Protein AF-A0A2K1KAJ2-F1 (afdb_monomer)

Solvent-accessible surface area (backbone atoms only — not comparable to full-atom values): 7501 Å² total; per-residue (Å²): 140,84,84,86,89,84,85,79,57,72,65,63,64,56,55,58,63,75,77,61,75,96,68,81,70,79,75,73,79,75,77,66,87,78,64,82,51,73,66,58,53,50,51,52,50,50,52,52,53,49,43,50,51,29,47,49,43,42,74,78,46,79,63,45,69,68,34,64,73,41,72,43,38,32,50,54,45,22,43,36,64,68,36,51,68,41,31,46,74,69,30,59,90,59,64,80,52,88,89,65,82,62,68,64,58,53,50,51,36,55,50,42,52,62,50,51,60,63,73,80,105

Foldseek 3Di:
DDDDDDPPDPVVVVVVVVPPDPPPDPPPPPPPPDDDDPVVVVLVVVLVVLLVVLLVCVVVQVQHCQCVPDPQSVVLSSLCSLPVVLSCVLPVVPGDDDPDDPPPSVVSSSVVSVVVVVVVD

InterPro domains:
  IPR031985 Protein of unknown function DUF4787 [PF16029] (45-112)
  IPR031985 Protein of unknown function DUF4787 [PTHR35455] (13-118)

Organism: Physcomitrium patens (NCBI:txid3218)

Radius of gyration: 27.34 Å; Cα contacts (8 Å, |Δi|>4): 59; chains: 1; bounding box: 70×62×56 Å

Secondary structure (DSSP, 8-state):
---------HHHHHHHHHHS------------S-PPPHHHHHHHHHHHHHHHHHHHHHHTTTT-GGGGSSHHHHHHHHHHHH-HHHHHHHHSSSPPPTT---HHHHHHHHHHHHHHHHH--

Sequence (121 aa):
MVTTMFRFPLLLVLLCFFVFGAGASPVQAISSHYGPSPLAKWQEKVYRQRMAACFQDIDIGLWGEACKASAIDKENCAMKCLSPDCYQSVYGNDPLEEGELDLKRGREFRFCVRKSEKAEN

Structure (mmCIF, N/CA/C/O backbone):
data_AF-A0A2K1KAJ2-F1
#
_entry.id   AF-A0A2K1KAJ2-F1
#
loop_
_atom_site.group_PDB
_atom_site.id
_atom_site.type_symbol
_atom_site.label_atom_id
_atom_site.label_alt_id
_atom_site.label_comp_id
_atom_site.label_asym_id
_atom_site.label_entity_id
_atom_site.label_seq_id
_atom_site.pdbx_PDB_ins_code
_atom_site.Cartn_x
_atom_site.Cartn_y
_atom_site.Cartn_z
_atom_site.occupancy
_atom_site.B_iso_or_equiv
_atom_site.auth_seq_id
_atom_site.auth_comp_id
_atom_site.auth_asym_id
_atom_site.auth_atom_id
_atom_site.pdbx_PDB_model_num
ATOM 1 N N . MET A 1 1 ? -54.295 47.233 28.589 1.00 46.38 1 MET A N 1
ATOM 2 C CA . MET A 1 1 ? -53.831 46.370 29.699 1.00 46.38 1 MET A CA 1
ATOM 3 C C . MET A 1 1 ? -53.639 44.997 29.072 1.00 46.38 1 MET A C 1
ATOM 5 O O . MET A 1 1 ? -54.621 44.450 28.612 1.00 46.38 1 MET A O 1
ATOM 9 N N . VAL A 1 2 ? -52.440 44.519 28.753 1.00 43.91 2 VAL A N 1
ATOM 10 C CA . VAL A 1 2 ? -51.364 44.126 29.668 1.00 43.91 2 VAL A CA 1
ATOM 11 C C . VAL A 1 2 ? -50.026 44.325 28.948 1.00 43.91 2 VAL A C 1
ATOM 13 O O . VAL A 1 2 ? -49.743 43.679 27.946 1.00 43.91 2 VAL A O 1
ATOM 16 N N . THR A 1 3 ? -49.216 45.251 29.446 1.00 48.12 3 THR A N 1
ATOM 17 C CA . THR A 1 3 ? -47.763 45.229 29.275 1.00 48.12 3 THR A CA 1
ATOM 18 C C . THR A 1 3 ? -47.171 44.498 30.482 1.00 48.12 3 THR A C 1
ATOM 20 O O . THR A 1 3 ? -47.801 44.457 31.538 1.00 48.12 3 THR A O 1
ATOM 23 N N . THR A 1 4 ? -45.940 44.000 30.337 1.00 54.28 4 THR A N 1
ATOM 24 C CA . THR A 1 4 ? -45.056 43.387 31.357 1.00 54.28 4 THR A CA 1
ATOM 25 C C . THR A 1 4 ? -45.060 41.857 31.423 1.00 54.28 4 THR A C 1
ATOM 27 O O . THR A 1 4 ? -46.064 41.222 31.138 1.00 54.28 4 THR A O 1
ATOM 30 N N . MET A 1 5 ? -43.904 41.301 31.820 1.00 54.38 5 MET A N 1
ATOM 31 C CA . MET A 1 5 ? -43.476 39.889 31.756 1.00 54.38 5 MET A CA 1
ATOM 32 C C . MET A 1 5 ? -42.946 39.564 30.346 1.00 54.38 5 MET A C 1
ATOM 34 O O . MET A 1 5 ? -43.701 39.242 29.450 1.00 54.38 5 MET A O 1
ATOM 38 N N . PHE A 1 6 ? -41.687 39.813 29.990 1.00 49.81 6 PHE A N 1
ATOM 39 C CA . PHE A 1 6 ? -40.520 39.046 30.417 1.00 49.81 6 PHE A CA 1
ATOM 40 C C . PHE A 1 6 ? -39.263 39.905 30.217 1.00 49.81 6 PHE A C 1
ATOM 42 O O . PHE A 1 6 ? -38.724 40.023 29.120 1.00 49.81 6 PHE A O 1
ATOM 49 N N . ARG A 1 7 ? -38.780 40.518 31.295 1.00 58.69 7 ARG A N 1
ATOM 50 C CA . ARG A 1 7 ? -37.444 41.125 31.364 1.00 58.69 7 ARG A CA 1
ATOM 51 C C . ARG A 1 7 ? -36.665 40.390 32.453 1.00 58.69 7 ARG A C 1
ATOM 53 O O . ARG A 1 7 ? -36.229 40.991 33.425 1.00 58.69 7 ARG A O 1
ATOM 60 N N . PHE A 1 8 ? -36.582 39.064 32.326 1.00 54.59 8 PHE A N 1
ATOM 61 C CA . PHE A 1 8 ? -35.699 38.257 33.165 1.00 54.59 8 PHE A CA 1
ATOM 62 C C . PHE A 1 8 ? -34.274 38.364 32.606 1.00 54.59 8 PHE A C 1
ATOM 64 O O . PHE A 1 8 ? -34.086 38.307 31.389 1.00 54.59 8 PHE A O 1
ATOM 71 N N . PRO A 1 9 ? -33.282 38.660 33.455 1.00 53.88 9 PRO A N 1
ATOM 72 C CA . PRO A 1 9 ? -32.120 39.421 33.047 1.00 53.88 9 PRO A CA 1
ATOM 73 C C . PRO A 1 9 ? -31.062 38.502 32.440 1.00 53.88 9 PRO A C 1
ATOM 75 O O . PRO A 1 9 ? -30.652 37.517 33.049 1.00 53.88 9 PRO A O 1
ATOM 78 N N . LEU A 1 10 ? -30.548 38.891 31.272 1.00 56.75 10 LEU A N 1
ATOM 79 C CA . LEU A 1 10 ? -29.365 38.310 30.621 1.00 56.75 10 LEU A CA 1
ATOM 80 C C . LEU A 1 10 ? -28.171 38.130 31.595 1.00 56.75 10 LEU A C 1
ATOM 82 O O . LEU A 1 10 ? -27.326 37.259 31.407 1.00 56.75 10 LEU A O 1
ATOM 86 N N . LEU A 1 11 ? -28.133 38.938 32.662 1.00 56.69 11 LEU A N 1
ATOM 87 C CA . LEU A 1 11 ? -27.153 38.900 33.750 1.00 56.69 11 LEU A CA 1
ATOM 88 C C . LEU A 1 11 ? -27.149 37.592 34.560 1.00 56.69 11 LEU A C 1
ATOM 90 O O . LEU A 1 11 ? -26.079 37.174 34.991 1.00 56.69 11 LEU A O 1
ATOM 94 N N . LEU A 1 12 ? -28.294 36.922 34.750 1.00 56.50 12 LEU A N 1
ATOM 95 C CA . LEU A 1 12 ? -28.346 35.655 35.501 1.00 56.50 12 LEU A CA 1
ATOM 96 C C . LEU A 1 12 ? -27.766 34.482 34.696 1.00 56.50 12 LEU A C 1
ATOM 98 O O . LEU A 1 12 ? -27.118 33.612 35.266 1.00 56.50 12 LEU A O 1
ATOM 102 N N . VAL A 1 13 ? -27.930 34.494 33.369 1.00 58.31 13 VAL A N 1
ATOM 103 C CA . VAL A 1 13 ? -27.376 33.467 32.469 1.00 58.31 13 VAL A CA 1
ATOM 104 C C . VAL A 1 13 ? -25.855 33.606 32.342 1.00 58.31 13 VAL A C 1
ATOM 106 O O . VAL A 1 13 ? -25.144 32.605 32.337 1.00 58.31 13 VAL A O 1
ATOM 109 N N . LEU A 1 14 ? -25.338 34.840 32.310 1.00 56.56 14 LEU A N 1
ATOM 110 C CA . LEU A 1 14 ? -23.896 35.106 32.252 1.00 56.56 14 LEU A CA 1
ATOM 111 C C . LEU A 1 14 ? -23.161 34.676 33.532 1.00 56.56 14 LEU A C 1
ATOM 113 O O . LEU A 1 14 ? -22.055 34.153 33.441 1.00 56.56 14 LEU A O 1
ATOM 117 N N . LEU A 1 15 ? -23.775 34.820 34.711 1.00 55.72 15 LEU A N 1
ATOM 118 C CA . LEU A 1 15 ? -23.169 34.402 35.984 1.00 55.72 15 LEU A CA 1
ATOM 119 C C . LEU A 1 15 ? -23.027 32.876 36.125 1.00 55.72 15 LEU A C 1
ATOM 121 O O . LEU A 1 15 ? -22.096 32.416 36.784 1.00 55.72 15 LEU A O 1
ATOM 125 N N . CYS A 1 16 ? -23.871 32.079 35.462 1.00 53.66 16 CYS A N 1
ATOM 126 C CA . CYS A 1 16 ? -23.744 30.617 35.463 1.00 53.66 16 CYS A CA 1
ATOM 127 C C . CYS A 1 16 ? -22.538 30.109 34.653 1.00 53.66 16 CYS A C 1
ATOM 129 O O . CYS A 1 16 ? -21.984 29.066 34.996 1.00 53.66 16 CYS A O 1
ATOM 131 N N . PHE A 1 17 ? -22.085 30.848 33.634 1.00 53.97 17 PHE A N 1
ATOM 132 C CA . PHE A 1 17 ? -20.885 30.487 32.866 1.00 53.97 17 PHE A CA 1
ATOM 133 C C . PHE A 1 17 ? -19.579 30.709 33.643 1.00 53.97 17 PHE A C 1
ATOM 135 O O . PHE A 1 17 ? -18.587 30.046 33.360 1.00 53.97 17 PHE A O 1
ATOM 142 N N . PHE A 1 18 ? -19.562 31.607 34.634 1.00 52.97 18 PHE A N 1
ATOM 143 C CA . PHE A 1 18 ? -18.339 31.941 35.376 1.00 52.97 18 PHE A CA 1
ATOM 144 C C . PHE A 1 18 ? -18.037 31.014 36.563 1.00 52.97 18 PHE A C 1
ATOM 146 O O . PHE A 1 18 ? -16.902 30.998 37.032 1.00 52.97 18 PHE A O 1
ATOM 153 N N . VAL A 1 19 ? -19.011 30.233 37.049 1.00 57.97 19 VAL A N 1
ATOM 154 C CA . VAL A 1 19 ? -18.840 29.394 38.258 1.00 57.97 19 VAL A CA 1
ATOM 155 C C . VAL A 1 19 ? -18.520 27.926 37.937 1.00 57.97 19 VAL A C 1
ATOM 157 O O . VAL A 1 19 ? -17.960 27.224 38.774 1.00 57.97 19 VAL A O 1
ATOM 160 N N . PHE A 1 20 ? -18.778 27.454 36.715 1.00 55.84 20 PHE A N 1
ATOM 161 C CA . PHE A 1 20 ? -18.479 26.080 36.305 1.00 55.84 20 PHE A CA 1
ATOM 162 C C . PHE A 1 20 ? -17.585 26.066 35.067 1.00 55.84 20 PHE A C 1
ATOM 164 O O . PHE A 1 20 ? -18.061 26.261 33.955 1.00 55.84 20 PHE A O 1
ATOM 171 N N . GLY A 1 21 ? -16.292 25.787 35.248 1.00 54.00 21 GLY A N 1
ATOM 172 C CA . GLY A 1 21 ? -15.454 25.373 34.121 1.00 54.00 21 GLY A CA 1
ATO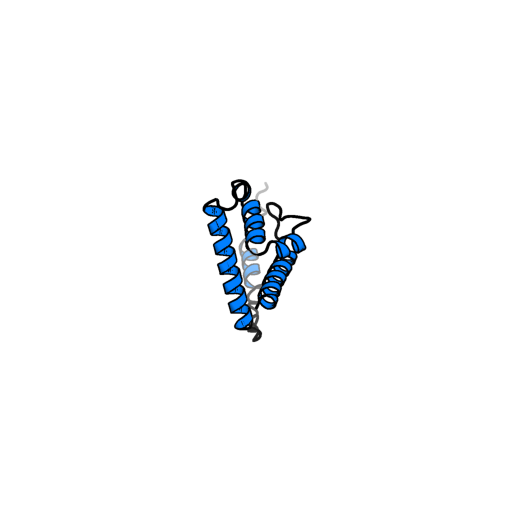M 173 C C . GLY A 1 21 ? -13.970 25.707 34.188 1.00 54.00 21 GLY A C 1
ATOM 174 O O . GLY A 1 21 ? -13.251 25.334 33.269 1.00 54.00 21 GLY A O 1
ATOM 175 N N . ALA A 1 22 ? -13.462 26.338 35.250 1.00 55.78 22 ALA A N 1
ATOM 176 C CA . ALA A 1 22 ? -12.019 26.381 35.517 1.00 55.78 22 ALA A CA 1
ATOM 177 C C . ALA A 1 22 ? -11.543 25.030 36.092 1.00 55.78 22 ALA A C 1
ATOM 179 O O . ALA A 1 22 ? -11.056 24.936 37.212 1.00 55.78 22 ALA A O 1
ATOM 180 N N . GLY A 1 23 ? -11.754 23.962 35.328 1.00 56.62 23 GLY A N 1
ATOM 181 C CA . GLY A 1 23 ? -11.298 22.610 35.619 1.00 56.62 23 GLY A CA 1
ATOM 182 C C . GLY A 1 23 ? -10.385 22.124 34.505 1.00 56.62 23 GLY A C 1
ATOM 183 O O . GLY A 1 23 ? -10.640 21.083 33.911 1.00 56.62 23 GLY A O 1
ATOM 184 N N . ALA A 1 24 ? -9.346 22.894 34.176 1.00 58.16 24 ALA A N 1
ATOM 185 C CA . ALA A 1 24 ? -8.241 22.378 33.382 1.00 58.16 24 ALA A CA 1
ATOM 186 C C . ALA A 1 24 ? -7.473 21.380 34.259 1.00 58.16 24 ALA A C 1
ATOM 188 O O . ALA A 1 24 ? -6.491 21.730 34.910 1.00 58.16 24 ALA A O 1
ATOM 189 N N . SER A 1 25 ? -7.953 20.136 34.326 1.00 59.75 25 SER A N 1
ATOM 190 C CA . SER A 1 25 ? -7.121 19.030 34.784 1.00 59.75 25 SER A CA 1
ATOM 191 C C . SER A 1 25 ? -5.885 19.000 33.888 1.00 59.75 25 SER A C 1
ATOM 193 O O . SER A 1 25 ? -6.038 18.867 32.669 1.00 59.75 25 SER A O 1
ATOM 195 N N . PRO A 1 26 ? -4.662 19.096 34.436 1.00 59.09 26 PRO A N 1
ATOM 196 C CA . PRO A 1 26 ? -3.492 18.717 33.679 1.00 59.09 26 PRO A CA 1
ATOM 197 C C . PRO A 1 26 ? -3.599 17.204 33.511 1.00 59.09 26 PRO A C 1
ATOM 199 O O . PRO A 1 26 ? -3.218 16.440 34.396 1.00 59.09 26 PRO A O 1
ATOM 202 N N . VAL A 1 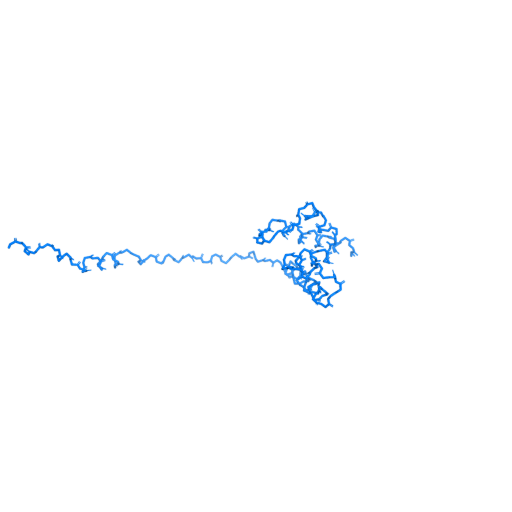27 ? -4.177 16.752 32.396 1.00 65.06 27 VAL A N 1
ATOM 203 C CA . VAL A 1 27 ? -3.930 15.394 31.922 1.00 65.06 27 VAL A CA 1
ATOM 204 C C . VAL A 1 27 ? -2.430 15.363 31.690 1.00 65.06 27 VAL A C 1
ATOM 206 O O . VAL A 1 27 ? -1.929 15.908 30.708 1.00 65.06 27 VAL A O 1
ATOM 209 N N . GLN A 1 28 ? -1.701 14.830 32.669 1.00 59.69 28 GLN A N 1
ATOM 210 C CA . GLN A 1 28 ? -0.290 14.544 32.5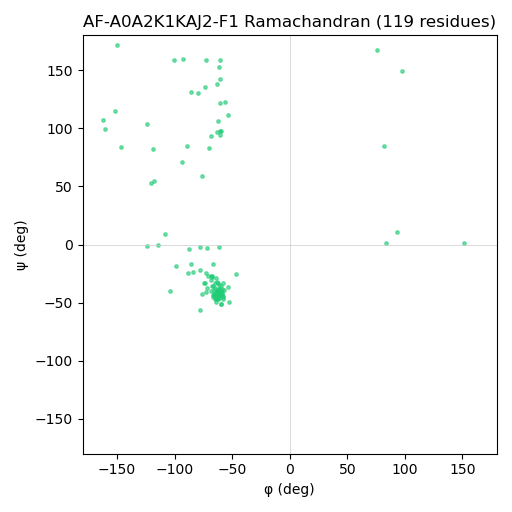30 1.00 59.69 28 GLN A CA 1
ATOM 211 C C . GLN A 1 28 ? -0.182 13.686 31.276 1.00 59.69 28 GLN A C 1
ATOM 213 O O . GLN A 1 28 ? -0.692 12.566 31.235 1.00 59.69 28 GLN A O 1
ATOM 218 N N . ALA A 1 29 ? 0.414 14.248 30.228 1.00 59.84 29 ALA A N 1
ATOM 219 C CA . ALA A 1 29 ? 0.834 13.482 29.078 1.00 59.84 29 ALA A CA 1
ATOM 220 C C . ALA A 1 29 ? 1.853 12.474 29.610 1.00 59.84 29 ALA A C 1
ATOM 222 O O . ALA A 1 29 ? 3.023 12.799 29.814 1.00 59.84 29 ALA A O 1
ATOM 223 N N . ILE A 1 30 ? 1.385 11.268 29.929 1.00 62.16 30 ILE A N 1
ATOM 224 C CA . ILE A 1 30 ? 2.250 10.137 30.218 1.00 62.16 30 ILE A CA 1
ATOM 225 C C . ILE A 1 30 ? 2.984 9.897 28.904 1.00 62.16 30 ILE A C 1
ATOM 227 O O . ILE A 1 30 ? 2.439 9.310 27.970 1.00 62.16 30 ILE A O 1
ATOM 231 N N . SER A 1 31 ? 4.196 10.443 28.799 1.00 55.69 31 SER A N 1
ATOM 232 C CA . SER A 1 31 ? 5.122 10.111 27.729 1.00 55.69 31 SER A CA 1
ATOM 233 C C . SER A 1 31 ? 5.374 8.616 27.849 1.00 55.69 31 SER A C 1
ATOM 235 O O . SER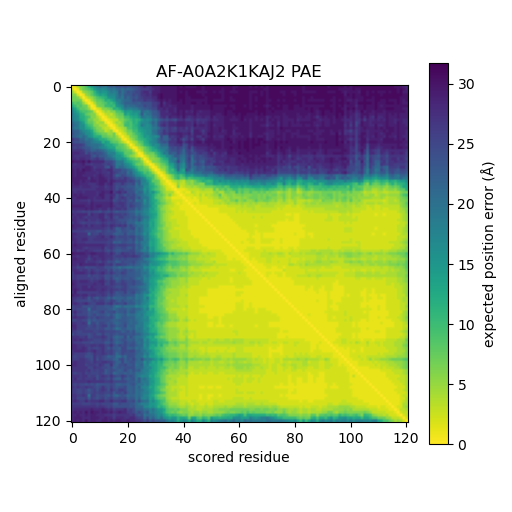 A 1 31 ? 6.109 8.157 28.725 1.00 55.69 31 SER A O 1
ATOM 237 N N . SER A 1 32 ? 4.662 7.832 27.043 1.00 57.62 32 SER A N 1
ATOM 238 C CA . SER A 1 32 ? 4.898 6.402 26.956 1.00 57.62 32 SER A CA 1
ATOM 239 C C . SER A 1 32 ? 6.321 6.228 26.440 1.00 57.62 32 SER A C 1
ATOM 241 O O . SER A 1 32 ? 6.597 6.450 25.263 1.00 57.62 32 SER A O 1
ATOM 243 N N . HIS A 1 33 ? 7.237 5.831 27.323 1.00 64.25 33 HIS A N 1
ATOM 244 C CA . HIS A 1 33 ? 8.617 5.488 26.972 1.00 64.25 33 HIS A CA 1
ATOM 245 C C . HIS A 1 33 ? 8.713 4.295 25.996 1.00 64.25 33 HIS A C 1
ATOM 247 O O . HIS A 1 33 ? 9.805 3.948 25.552 1.00 64.25 33 HIS A O 1
ATOM 253 N N . TYR A 1 34 ? 7.588 3.690 25.607 1.00 67.19 34 TYR A N 1
ATOM 254 C CA . TYR A 1 34 ? 7.502 2.655 24.583 1.00 67.19 34 TYR A CA 1
ATOM 255 C C . TYR A 1 34 ? 7.187 3.269 23.212 1.00 67.19 34 TYR A C 1
ATOM 257 O O . TYR A 1 34 ? 6.087 3.129 22.677 1.00 67.19 34 TYR A O 1
ATOM 265 N N . GLY A 1 35 ? 8.165 3.968 22.635 1.00 68.19 35 GLY A N 1
ATOM 266 C CA . GLY A 1 35 ? 8.144 4.311 21.210 1.00 68.19 35 GLY A CA 1
ATOM 267 C C . GLY A 1 35 ? 8.434 3.083 20.326 1.00 68.19 35 GLY A C 1
ATOM 268 O O . GLY A 1 35 ? 9.032 2.113 20.798 1.00 68.19 35 GLY A O 1
ATOM 269 N N . PRO A 1 36 ? 8.041 3.091 19.037 1.00 78.00 36 PRO A N 1
ATOM 270 C CA . PRO A 1 36 ? 8.375 2.008 18.113 1.00 78.00 36 PRO A CA 1
ATOM 271 C C . PRO A 1 36 ? 9.894 1.861 17.971 1.00 78.00 36 PRO A C 1
ATOM 273 O O . PRO A 1 36 ? 10.626 2.853 17.929 1.00 78.00 36 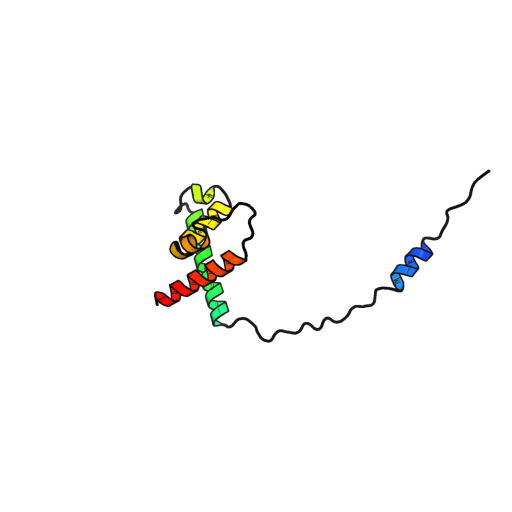PRO A O 1
ATOM 276 N N . SER A 1 37 ? 10.374 0.618 17.869 1.00 83.25 37 SER A N 1
ATOM 277 C CA . SER A 1 37 ? 11.807 0.353 17.718 1.00 83.25 37 SER A CA 1
ATOM 278 C C . SER A 1 37 ? 12.363 0.985 16.430 1.00 83.25 37 SER A C 1
ATOM 280 O O . SER A 1 37 ? 11.633 1.115 15.439 1.00 83.25 37 SER A O 1
ATOM 282 N N . PRO A 1 38 ? 13.662 1.340 16.381 1.00 84.06 38 PRO A N 1
ATOM 283 C CA . PRO A 1 38 ? 14.283 1.865 15.165 1.00 84.06 38 PRO A CA 1
ATOM 284 C C . PRO A 1 38 ? 14.088 0.953 13.948 1.00 84.06 38 PRO A C 1
ATOM 286 O O . PRO A 1 38 ? 13.841 1.441 12.849 1.00 84.06 38 PRO A O 1
ATOM 289 N N . LEU A 1 39 ? 14.124 -0.369 14.154 1.00 82.44 39 LEU A N 1
ATOM 290 C CA . LEU A 1 39 ? 13.863 -1.354 13.105 1.00 82.44 39 LEU A CA 1
ATOM 291 C C . LEU A 1 39 ? 12.423 -1.267 12.585 1.00 82.44 39 LEU A C 1
ATOM 293 O O . LEU A 1 39 ? 12.220 -1.223 11.375 1.00 82.44 39 LEU A O 1
ATOM 297 N N . ALA A 1 40 ? 11.433 -1.191 13.480 1.00 84.44 40 ALA A N 1
ATOM 298 C CA . ALA A 1 40 ? 10.032 -1.047 13.087 1.00 84.44 40 ALA A CA 1
ATOM 299 C C . ALA A 1 40 ? 9.800 0.255 12.303 1.00 84.44 40 ALA A C 1
ATOM 301 O O . ALA A 1 40 ? 9.080 0.265 11.307 1.00 84.44 40 ALA A O 1
ATOM 302 N N . LYS A 1 41 ? 10.472 1.343 12.702 1.00 87.44 41 LYS A N 1
ATOM 303 C CA . LYS A 1 41 ? 10.422 2.626 11.991 1.00 87.44 41 LYS A CA 1
ATOM 304 C C . LYS A 1 41 ? 11.047 2.549 10.592 1.00 87.44 41 LYS A C 1
ATOM 306 O O . LYS A 1 41 ? 10.487 3.103 9.649 1.00 87.44 41 LYS A O 1
ATOM 311 N N . TRP A 1 42 ? 12.186 1.871 10.443 1.00 76.94 42 TRP A N 1
ATOM 312 C CA . TRP A 1 42 ? 12.809 1.644 9.135 1.00 76.94 42 TRP A CA 1
ATOM 313 C C . TRP A 1 42 ? 11.935 0.785 8.224 1.00 76.94 42 TRP A C 1
ATOM 315 O O . TRP A 1 42 ? 11.741 1.147 7.068 1.00 76.94 42 TRP A O 1
ATOM 325 N N . GLN A 1 43 ? 11.355 -0.296 8.747 1.00 88.88 43 GLN A N 1
ATOM 326 C CA . GLN A 1 43 ? 10.454 -1.169 7.989 1.00 88.88 43 GLN A CA 1
ATOM 327 C C . GLN A 1 43 ? 9.220 -0.418 7.482 1.00 88.88 43 GLN A C 1
ATOM 329 O O . GLN A 1 43 ? 8.866 -0.540 6.316 1.00 88.88 43 GLN A O 1
ATOM 334 N N . GLU A 1 44 ? 8.617 0.429 8.317 1.00 89.62 44 GLU A N 1
ATOM 335 C CA . GLU A 1 44 ? 7.509 1.294 7.900 1.00 89.62 44 GLU A CA 1
ATOM 336 C C . GLU A 1 44 ? 7.930 2.271 6.788 1.00 89.62 44 GLU A C 1
ATOM 338 O O . GLU A 1 44 ? 7.191 2.486 5.828 1.00 89.62 44 GLU A O 1
ATOM 343 N N . LYS A 1 45 ? 9.137 2.847 6.877 1.00 93.62 45 LYS A N 1
ATOM 344 C CA . LYS A 1 45 ? 9.670 3.727 5.827 1.00 93.62 45 LYS A CA 1
ATOM 345 C C . LYS A 1 45 ? 9.834 2.980 4.501 1.00 93.62 45 LYS A C 1
ATOM 347 O O . LYS A 1 45 ? 9.405 3.496 3.473 1.00 93.62 45 LYS A O 1
ATOM 352 N N . VAL A 1 46 ? 10.428 1.787 4.530 1.00 93.25 46 VAL A N 1
ATOM 353 C CA . VAL A 1 46 ? 10.629 0.947 3.338 1.00 93.25 46 VAL A CA 1
ATOM 354 C C . VAL A 1 46 ? 9.286 0.559 2.722 1.00 93.25 46 VAL A C 1
ATOM 356 O O . VAL A 1 46 ? 9.093 0.756 1.525 1.00 93.25 46 VAL A O 1
ATOM 359 N N . TYR A 1 47 ? 8.323 0.120 3.540 1.00 94.50 47 TYR A N 1
ATOM 360 C CA . TYR A 1 47 ? 6.957 -0.170 3.096 1.00 94.50 47 TYR A CA 1
ATOM 361 C C . TYR A 1 47 ? 6.341 1.021 2.351 1.00 94.50 47 TYR A C 1
ATOM 363 O O . TYR A 1 47 ? 5.857 0.871 1.231 1.00 94.50 47 TYR A O 1
ATOM 371 N N . ARG A 1 48 ? 6.414 2.229 2.928 1.00 95.75 48 ARG A N 1
ATOM 372 C CA . ARG A 1 48 ? 5.876 3.446 2.296 1.00 95.75 48 ARG A CA 1
ATOM 373 C C . ARG A 1 48 ? 6.568 3.788 0.983 1.00 95.75 48 ARG A C 1
ATOM 375 O O . ARG A 1 48 ? 5.895 4.203 0.047 1.00 95.75 48 ARG A O 1
ATOM 382 N N . GLN A 1 49 ? 7.887 3.625 0.910 1.00 97.00 49 GLN A N 1
ATOM 383 C CA . GLN A 1 49 ? 8.647 3.878 -0.316 1.00 97.00 49 GLN A CA 1
ATOM 384 C C . GLN A 1 49 ? 8.240 2.918 -1.435 1.00 97.00 49 GLN A C 1
ATOM 386 O O . GLN A 1 49 ? 7.985 3.362 -2.550 1.00 97.00 49 GLN A O 1
ATOM 391 N N . ARG A 1 50 ? 8.117 1.622 -1.131 1.00 97.19 50 ARG A N 1
ATOM 392 C CA . ARG A 1 50 ? 7.670 0.618 -2.105 1.00 97.19 50 ARG A CA 1
ATOM 393 C C . ARG A 1 50 ? 6.225 0.853 -2.544 1.00 97.19 50 ARG A C 1
ATOM 395 O O . ARG A 1 50 ? 5.934 0.794 -3.731 1.00 97.19 50 ARG A O 1
ATOM 402 N N . MET A 1 51 ? 5.340 1.190 -1.607 1.00 97.75 51 MET A N 1
ATOM 403 C CA . MET A 1 51 ? 3.954 1.534 -1.926 1.00 97.75 51 MET A CA 1
ATOM 404 C C . MET A 1 51 ? 3.873 2.762 -2.847 1.00 97.75 51 MET A C 1
ATOM 406 O O . MET A 1 51 ? 3.114 2.765 -3.810 1.00 97.75 51 MET A O 1
ATOM 410 N N . ALA A 1 52 ? 4.689 3.792 -2.595 1.00 98.31 52 ALA A N 1
ATOM 411 C CA . ALA A 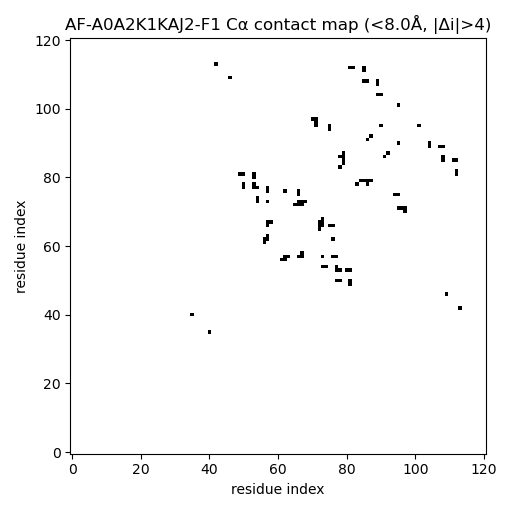1 52 ? 4.763 4.973 -3.454 1.00 98.31 52 ALA A CA 1
ATOM 412 C C . ALA A 1 52 ? 5.266 4.640 -4.868 1.00 98.31 52 ALA A C 1
ATOM 414 O O . ALA A 1 52 ? 4.715 5.160 -5.834 1.00 98.31 52 ALA A O 1
ATOM 415 N N . ALA A 1 53 ? 6.257 3.750 -4.995 1.00 98.31 53 ALA A N 1
ATOM 416 C CA . ALA A 1 53 ? 6.718 3.268 -6.297 1.00 98.31 53 ALA A CA 1
ATOM 417 C C . 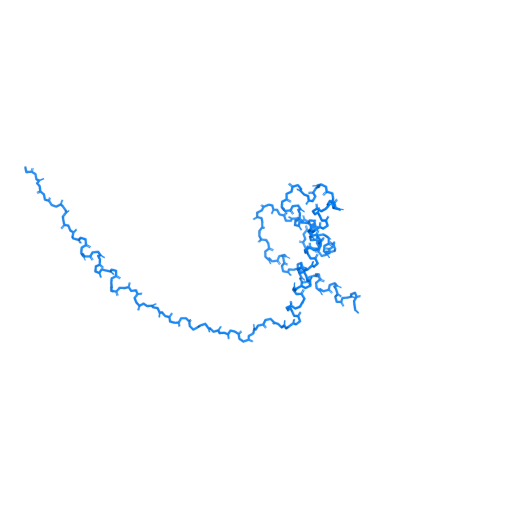ALA A 1 53 ? 5.587 2.563 -7.068 1.00 98.31 53 ALA A C 1
ATOM 419 O O . ALA A 1 53 ? 5.351 2.877 -8.229 1.00 98.31 53 ALA A O 1
ATOM 420 N N . CYS A 1 54 ? 4.803 1.714 -6.398 1.00 98.50 54 CYS A N 1
ATOM 421 C CA . CYS A 1 54 ? 3.632 1.081 -7.006 1.00 98.50 54 CYS A CA 1
ATOM 422 C C . CYS A 1 54 ? 2.582 2.091 -7.486 1.00 98.50 54 CYS A C 1
ATOM 424 O O . CYS A 1 54 ? 2.044 1.950 -8.582 1.00 98.50 54 CYS A O 1
ATOM 426 N N . PHE A 1 55 ? 2.302 3.137 -6.704 1.00 98.50 55 PHE A N 1
ATOM 427 C CA . PHE A 1 55 ? 1.404 4.202 -7.154 1.00 98.50 55 PHE A CA 1
ATOM 428 C C . PHE A 1 55 ? 1.941 4.942 -8.380 1.00 98.50 55 PHE A C 1
ATOM 430 O O . PHE A 1 55 ? 1.167 5.232 -9.290 1.00 98.50 55 PHE A O 1
ATOM 437 N N . GLN A 1 56 ? 3.247 5.211 -8.421 1.00 98.25 56 GLN A N 1
ATOM 438 C CA . GLN A 1 56 ? 3.885 5.847 -9.568 1.00 98.25 56 GLN A CA 1
ATOM 439 C C . GLN A 1 56 ? 3.756 4.985 -10.830 1.00 98.25 56 GLN A C 1
ATOM 441 O O . GLN A 1 56 ? 3.371 5.514 -11.871 1.00 98.25 56 GLN A O 1
ATOM 446 N N . ASP A 1 57 ? 4.019 3.679 -10.734 1.00 97.94 57 ASP A N 1
ATOM 447 C CA . ASP A 1 57 ? 3.882 2.739 -11.853 1.00 97.94 57 ASP A CA 1
ATOM 448 C C . ASP A 1 57 ? 2.444 2.704 -12.389 1.00 97.94 57 ASP A C 1
ATOM 450 O O . ASP A 1 57 ? 2.213 2.697 -13.603 1.00 97.94 57 ASP A O 1
ATOM 454 N N . ILE A 1 58 ? 1.454 2.742 -11.493 1.00 98.38 58 ILE A N 1
ATOM 455 C CA . ILE A 1 58 ? 0.046 2.837 -11.888 1.00 98.38 58 ILE A CA 1
ATOM 456 C C . ILE A 1 58 ? -0.215 4.157 -12.615 1.00 98.38 58 ILE A C 1
ATOM 458 O O . ILE A 1 58 ? -0.812 4.139 -13.689 1.00 98.38 58 ILE A O 1
ATOM 462 N N . ASP A 1 59 ? 0.270 5.289 -12.100 1.00 97.38 59 ASP A N 1
ATOM 463 C CA . ASP A 1 59 ? 0.036 6.611 -12.694 1.00 97.38 59 ASP A CA 1
ATOM 464 C C . ASP A 1 59 ? 0.604 6.734 -14.114 1.00 97.38 59 ASP A C 1
ATOM 466 O O . ASP A 1 59 ? -0.064 7.268 -15.005 1.00 97.38 59 ASP A O 1
ATOM 470 N N . ILE A 1 60 ? 1.773 6.148 -14.377 1.00 95.88 60 ILE A N 1
ATOM 471 C CA . ILE A 1 60 ? 2.363 6.119 -15.726 1.00 95.88 60 ILE A CA 1
ATOM 472 C C . ILE A 1 60 ? 1.720 5.072 -16.655 1.00 95.88 60 ILE A C 1
ATOM 474 O O . ILE A 1 60 ? 2.060 5.013 -17.833 1.00 95.88 60 ILE A O 1
ATOM 478 N N . GLY A 1 61 ? 0.750 4.290 -16.165 1.00 93.81 61 GLY A N 1
ATOM 479 C CA . GLY A 1 61 ? -0.078 3.387 -16.971 1.00 93.81 61 GLY A CA 1
ATOM 480 C C . GLY A 1 61 ? 0.418 1.944 -17.073 1.00 93.81 61 GLY A C 1
ATOM 481 O O . GLY A 1 61 ? -0.145 1.180 -17.854 1.00 93.81 61 GLY A O 1
ATOM 482 N N . LEU A 1 62 ? 1.413 1.529 -16.278 1.00 95.50 62 LEU A N 1
ATOM 483 C CA . LEU A 1 62 ? 1.962 0.162 -16.338 1.00 95.50 62 LEU A CA 1
ATOM 484 C C . LEU A 1 62 ? 0.967 -0.924 -15.890 1.00 95.50 62 LEU A C 1
ATOM 486 O O . LEU A 1 62 ? 1.164 -2.097 -16.191 1.00 95.50 62 LEU A O 1
ATOM 490 N N . TRP A 1 63 ? -0.101 -0.533 -15.195 1.00 96.38 63 TRP A N 1
ATOM 491 C CA . TRP A 1 63 ? -1.108 -1.432 -14.621 1.00 96.38 63 TRP A CA 1
ATOM 492 C C . TRP A 1 63 ? -2.465 -1.389 -15.347 1.00 96.38 63 TRP A C 1
ATOM 494 O O . TRP A 1 63 ? -3.437 -1.990 -14.893 1.00 96.38 63 TRP A O 1
ATOM 504 N N . GLY A 1 64 ? -2.532 -0.711 -16.498 1.00 95.44 64 GLY A N 1
ATOM 505 C CA . GLY A 1 64 ? -3.744 -0.589 -17.310 1.00 95.44 64 GLY A CA 1
ATOM 506 C C . GLY A 1 64 ? -4.781 0.398 -16.760 1.00 95.44 64 GLY A C 1
ATOM 507 O O . GLY A 1 64 ? -4.710 0.858 -15.621 1.00 95.44 64 GLY A O 1
ATOM 508 N N . GLU A 1 65 ? -5.770 0.721 -17.597 1.00 95.25 65 GLU A N 1
ATOM 509 C CA . GLU A 1 65 ? -6.776 1.755 -17.304 1.00 95.25 65 GLU A CA 1
ATOM 510 C C . GLU A 1 65 ? -7.714 1.385 -16.149 1.00 95.25 65 GLU A C 1
ATOM 512 O O . GLU A 1 65 ? -8.179 2.264 -15.430 1.00 95.25 65 GLU A O 1
ATOM 517 N N . ALA A 1 66 ? -7.945 0.089 -15.909 1.00 95.94 66 ALA A N 1
ATOM 518 C CA . ALA A 1 66 ? -8.771 -0.366 -14.790 1.00 95.94 66 ALA A CA 1
ATOM 519 C C . ALA A 1 66 ? -8.218 0.116 -13.437 1.00 95.94 66 ALA A C 1
ATOM 521 O O . ALA A 1 66 ? -8.978 0.570 -12.593 1.00 95.94 66 ALA A O 1
ATOM 522 N N . CYS A 1 67 ? -6.893 0.129 -13.263 1.00 97.44 67 CYS A N 1
ATOM 523 C CA . CYS A 1 67 ? -6.250 0.618 -12.040 1.00 97.44 67 CYS A CA 1
ATOM 524 C C . CYS A 1 67 ? -6.309 2.145 -11.867 1.00 97.44 67 CYS A C 1
ATOM 526 O O . CYS A 1 67 ? -5.826 2.664 -10.864 1.00 97.44 67 CYS A O 1
ATOM 528 N N . LYS A 1 68 ? -6.869 2.872 -12.839 1.00 95.88 68 LYS A N 1
ATOM 529 C CA . LYS A 1 68 ? -7.090 4.323 -12.794 1.00 95.88 68 LYS A CA 1
ATOM 530 C C . LYS A 1 68 ? -8.573 4.697 -12.782 1.00 95.88 68 LYS A C 1
ATOM 532 O O . LYS A 1 68 ? -8.883 5.885 -12.752 1.00 95.88 68 LYS A O 1
ATOM 537 N N . ALA A 1 69 ? -9.476 3.716 -12.824 1.00 96.00 69 ALA A N 1
ATOM 538 C CA . ALA A 1 69 ? -10.911 3.965 -12.920 1.00 96.00 69 ALA A CA 1
ATOM 539 C C . ALA A 1 69 ? -11.469 4.683 -11.678 1.00 96.00 69 ALA A C 1
ATOM 541 O O . ALA A 1 69 ? -12.361 5.522 -11.801 1.00 96.00 69 ALA A O 1
ATOM 542 N N . SER A 1 70 ? -10.903 4.409 -10.502 1.00 96.75 70 SER A N 1
ATOM 543 C CA . SER A 1 70 ? -11.252 5.053 -9.235 1.00 96.75 70 SER A CA 1
ATOM 544 C C . SER A 1 70 ? -10.047 5.121 -8.289 1.00 96.75 70 SER A C 1
ATOM 546 O O . SER A 1 70 ? -8.992 4.524 -8.539 1.00 96.75 70 SER A O 1
ATOM 548 N N . ALA A 1 71 ? -10.197 5.842 -7.174 1.00 96.00 71 ALA A N 1
ATOM 549 C CA . ALA A 1 71 ? -9.182 5.859 -6.125 1.00 96.00 71 ALA A CA 1
ATOM 550 C C . ALA A 1 71 ? -9.002 4.467 -5.497 1.00 96.00 71 ALA A C 1
ATOM 552 O O . ALA A 1 71 ? -7.868 4.049 -5.257 1.00 96.00 71 ALA A O 1
ATOM 553 N N . ILE A 1 72 ? -10.096 3.724 -5.297 1.00 97.69 72 ILE A N 1
ATOM 554 C CA . ILE A 1 72 ? -10.037 2.400 -4.679 1.00 97.69 72 ILE A CA 1
ATOM 555 C C . ILE A 1 72 ? -9.466 1.336 -5.619 1.00 97.69 72 ILE A C 1
ATOM 557 O O . ILE A 1 72 ? -8.719 0.462 -5.178 1.00 97.69 72 ILE A O 1
ATOM 561 N N . ASP A 1 73 ? -9.713 1.443 -6.927 1.00 97.94 73 ASP A N 1
ATOM 562 C CA . ASP A 1 73 ? -9.058 0.586 -7.920 1.00 97.94 73 ASP A CA 1
ATOM 563 C C . ASP A 1 73 ? -7.544 0.805 -7.907 1.00 97.94 73 ASP A C 1
ATOM 565 O O . ASP A 1 73 ? -6.770 -0.158 -7.895 1.00 97.94 73 ASP A O 1
ATOM 569 N N . LYS A 1 74 ? -7.108 2.069 -7.816 1.00 98.00 74 LYS A N 1
ATOM 570 C CA . LYS A 1 74 ? -5.691 2.420 -7.681 1.00 98.00 74 LYS A CA 1
ATOM 571 C C . LYS A 1 74 ? -5.082 1.834 -6.407 1.00 98.00 74 LYS A C 1
ATOM 573 O O . LYS A 1 74 ? -3.981 1.288 -6.461 1.00 98.00 74 LYS A O 1
ATOM 578 N N . GLU A 1 75 ? -5.775 1.906 -5.272 1.00 97.38 75 GLU A N 1
ATOM 579 C CA . GLU A 1 75 ? -5.310 1.318 -4.009 1.00 97.38 75 GLU A CA 1
ATOM 580 C C . GLU A 1 75 ? -5.226 -0.212 -4.066 1.00 97.38 75 GLU A C 1
ATOM 582 O O . GLU A 1 75 ? -4.193 -0.788 -3.708 1.00 97.38 75 GLU A O 1
ATOM 587 N N . ASN A 1 76 ? -6.267 -0.875 -4.574 1.00 98.06 76 ASN A N 1
ATOM 588 C CA . ASN A 1 76 ? -6.280 -2.322 -4.775 1.00 98.06 76 ASN A CA 1
ATOM 589 C C . ASN A 1 76 ? -5.132 -2.767 -5.697 1.00 98.06 76 ASN A C 1
ATOM 591 O O . ASN A 1 76 ? -4.417 -3.722 -5.382 1.00 98.06 76 ASN A O 1
ATOM 595 N N . CYS A 1 77 ? -4.898 -2.060 -6.805 1.00 98.38 77 CYS A N 1
ATOM 596 C CA . CYS A 1 77 ? -3.776 -2.339 -7.697 1.00 98.38 77 CYS A CA 1
ATOM 597 C C . CYS A 1 77 ? -2.418 -2.077 -7.039 1.00 98.38 77 CYS A C 1
ATOM 599 O O . CYS A 1 77 ? -1.501 -2.878 -7.207 1.00 98.38 77 CYS A O 1
ATOM 601 N N . ALA A 1 78 ? -2.278 -1.015 -6.242 1.00 98.25 78 ALA A N 1
ATOM 602 C CA . ALA A 1 78 ? -1.027 -0.722 -5.548 1.00 98.25 78 ALA A CA 1
ATOM 603 C C . ALA A 1 78 ? -0.680 -1.806 -4.516 1.00 98.25 78 ALA A C 1
ATOM 605 O O . ALA A 1 78 ? 0.482 -2.192 -4.391 1.00 98.25 78 ALA A O 1
ATOM 606 N N . MET A 1 79 ? -1.678 -2.362 -3.822 1.00 98.12 79 MET A N 1
ATOM 607 C CA . MET A 1 79 ? -1.458 -3.492 -2.918 1.00 98.12 79 MET A CA 1
ATOM 608 C C . MET A 1 79 ? -1.076 -4.776 -3.668 1.00 98.12 79 MET A C 1
ATOM 610 O O . MET A 1 79 ? -0.164 -5.477 -3.227 1.00 98.12 79 MET A O 1
ATOM 614 N N . LYS A 1 80 ? -1.702 -5.059 -4.821 1.00 98.00 80 LYS A N 1
ATOM 615 C CA . LYS A 1 80 ? -1.299 -6.170 -5.706 1.00 98.00 80 LYS A CA 1
ATOM 616 C C . LYS A 1 80 ? 0.134 -5.999 -6.209 1.00 98.00 80 LYS A C 1
ATOM 618 O O . LYS A 1 80 ? 0.896 -6.956 -6.190 1.00 98.00 80 LYS A O 1
ATOM 623 N N . CYS A 1 81 ? 0.510 -4.785 -6.607 1.00 98.19 81 CYS A N 1
ATOM 624 C CA . CYS A 1 81 ? 1.876 -4.438 -6.994 1.00 98.19 81 CYS A CA 1
ATOM 625 C C . CYS A 1 81 ? 2.878 -4.706 -5.874 1.00 98.19 81 CYS A C 1
ATOM 627 O O . CYS A 1 81 ? 3.935 -5.291 -6.105 1.00 98.19 81 CYS A O 1
ATOM 629 N N . LEU A 1 82 ? 2.540 -4.302 -4.649 1.00 97.62 82 LEU A N 1
ATOM 630 C CA . LEU A 1 82 ? 3.452 -4.421 -3.523 1.00 97.62 82 LEU A CA 1
ATOM 631 C C . LEU A 1 82 ? 3.723 -5.884 -3.147 1.00 97.62 82 LEU A C 1
ATOM 633 O O . LEU A 1 82 ? 4.865 -6.245 -2.854 1.00 97.62 82 LEU A O 1
ATOM 637 N N . SER A 1 83 ? 2.674 -6.707 -3.115 1.00 97.62 83 SER A N 1
ATOM 638 C CA . SER A 1 83 ? 2.771 -8.152 -2.913 1.00 97.62 83 SER A CA 1
ATOM 639 C C . SER A 1 83 ? 1.475 -8.837 -3.367 1.00 97.62 83 SER A C 1
ATOM 641 O O . SER A 1 83 ? 0.465 -8.760 -2.654 1.00 97.62 83 SER A O 1
ATOM 643 N N . PRO A 1 84 ? 1.494 -9.545 -4.511 1.00 97.50 84 PRO A N 1
ATOM 644 C CA . PRO A 1 84 ? 0.324 -10.263 -5.012 1.00 97.50 84 PRO A CA 1
ATOM 645 C C . PRO A 1 84 ? -0.195 -11.306 -4.015 1.00 97.50 84 PRO A C 1
ATOM 647 O O . PRO A 1 84 ? -1.397 -11.376 -3.770 1.00 97.50 84 PRO A O 1
ATOM 650 N N . ASP A 1 85 ? 0.708 -12.057 -3.379 1.00 97.94 85 ASP A N 1
ATOM 651 C CA . ASP A 1 85 ? 0.353 -13.129 -2.443 1.00 97.94 85 ASP A CA 1
ATOM 652 C C . ASP A 1 85 ? -0.322 -12.592 -1.177 1.00 97.94 85 ASP A C 1
ATOM 654 O O . ASP A 1 85 ? -1.361 -13.099 -0.744 1.00 97.94 85 ASP A O 1
ATOM 658 N N . CYS A 1 86 ? 0.228 -11.523 -0.590 1.00 98.31 86 CYS A N 1
ATOM 659 C CA . CYS A 1 86 ? -0.375 -10.899 0.584 1.00 98.31 86 CYS A CA 1
ATOM 660 C C . CYS A 1 86 ? -1.714 -10.242 0.249 1.00 98.31 86 CYS A C 1
ATOM 662 O O . CYS A 1 86 ? -2.631 -10.290 1.069 1.00 98.31 86 CYS A O 1
ATOM 664 N N . TYR A 1 87 ? -1.855 -9.657 -0.944 1.00 98.38 87 TYR A N 1
ATOM 665 C CA . TYR A 1 87 ? -3.136 -9.116 -1.379 1.00 98.38 87 TYR A CA 1
ATOM 666 C C . TYR A 1 87 ? -4.167 -10.234 -1.526 1.00 98.38 87 TYR A C 1
ATOM 668 O O . TYR A 1 87 ? -5.244 -10.143 -0.946 1.00 98.38 87 TYR A O 1
ATOM 676 N N . GLN A 1 88 ? -3.824 -11.320 -2.223 1.00 98.38 88 GLN A N 1
ATOM 677 C CA . GLN A 1 88 ? -4.728 -12.451 -2.413 1.00 98.38 88 GLN A CA 1
ATOM 678 C C . GLN A 1 88 ? -5.166 -13.055 -1.073 1.00 98.38 88 GLN A C 1
ATOM 680 O O . GLN A 1 88 ? -6.340 -13.373 -0.893 1.00 98.38 88 GLN A O 1
ATOM 685 N N . SER A 1 89 ? -4.246 -13.168 -0.113 1.00 98.06 89 SER A N 1
ATOM 686 C CA . SER A 1 89 ? -4.551 -13.709 1.212 1.00 98.06 89 SER A CA 1
ATOM 687 C C . SER A 1 89 ? -5.463 -12.813 2.056 1.00 98.06 89 SER A C 1
ATOM 689 O O . SER A 1 89 ? -6.167 -13.342 2.913 1.00 98.06 89 SER A O 1
ATOM 691 N N . VAL A 1 90 ? -5.410 -11.487 1.893 1.00 98.25 90 VAL A N 1
ATOM 692 C CA . VAL A 1 90 ? -6.115 -10.536 2.775 1.00 98.25 90 VAL A CA 1
ATOM 693 C C . VAL A 1 90 ? -7.376 -9.959 2.122 1.00 98.25 90 VAL A C 1
ATOM 695 O O . VAL A 1 90 ? -8.405 -9.826 2.781 1.00 98.25 90 VAL A O 1
ATOM 698 N N . TYR A 1 91 ? -7.309 -9.649 0.829 1.00 98.06 91 TYR A N 1
ATOM 699 C CA . TYR A 1 91 ? -8.348 -8.963 0.053 1.00 98.06 91 TYR A CA 1
ATOM 700 C C . TYR A 1 91 ? -8.809 -9.756 -1.181 1.00 98.06 91 TYR A C 1
ATOM 702 O O . TYR A 1 91 ? -9.692 -9.309 -1.900 1.00 98.06 91 TYR A O 1
ATOM 710 N N . GLY A 1 92 ? -8.241 -10.935 -1.463 1.00 96.75 92 GLY A N 1
ATOM 711 C CA . GLY A 1 92 ? -8.515 -11.657 -2.712 1.00 96.75 92 GLY A CA 1
ATOM 712 C C . GLY A 1 92 ? -9.970 -12.100 -2.900 1.00 96.75 92 GLY A C 1
ATOM 713 O O . GLY A 1 92 ? -10.444 -12.144 -4.031 1.00 96.75 92 GLY A O 1
ATOM 714 N N . ASN A 1 93 ? -10.675 -12.412 -1.808 1.00 96.94 93 ASN A N 1
ATOM 715 C CA . ASN A 1 93 ? -12.099 -12.773 -1.845 1.00 96.94 93 ASN A CA 1
ATOM 716 C C . ASN A 1 93 ? -13.029 -11.560 -1.742 1.00 96.94 93 ASN A C 1
ATOM 718 O O . ASN A 1 93 ? -14.181 -11.648 -2.149 1.00 96.94 93 ASN A O 1
ATOM 722 N N . ASP A 1 94 ? -12.536 -10.474 -1.155 1.00 97.19 94 ASP A N 1
ATOM 723 C CA . ASP A 1 94 ? -13.311 -9.291 -0.797 1.00 97.19 94 ASP A CA 1
ATOM 724 C C . ASP A 1 94 ? -12.403 -8.060 -0.951 1.00 97.19 94 ASP A C 1
ATOM 726 O O . ASP A 1 94 ? -11.703 -7.689 0.001 1.00 97.19 94 ASP A O 1
ATOM 730 N N . PRO A 1 95 ? -12.279 -7.520 -2.179 1.00 97.25 95 PRO A N 1
ATOM 731 C CA . PRO A 1 95 ? -11.464 -6.341 -2.459 1.00 97.25 95 PRO A CA 1
ATOM 732 C C . PRO A 1 95 ? -11.952 -5.121 -1.680 1.00 97.25 95 PRO A C 1
ATOM 734 O O . PRO A 1 95 ? -13.113 -5.066 -1.295 1.00 97.25 95 PRO A O 1
ATOM 737 N N . LEU A 1 96 ? -11.086 -4.121 -1.494 1.00 97.44 96 LEU A N 1
ATOM 738 C CA . LEU A 1 96 ? -11.528 -2.881 -0.855 1.00 97.44 96 LEU A CA 1
ATOM 739 C C . LEU A 1 96 ? -12.594 -2.174 -1.698 1.00 97.44 96 LEU A C 1
ATOM 741 O O . LEU A 1 96 ? -12.426 -2.050 -2.917 1.00 97.44 96 LEU A O 1
ATOM 745 N N . GLU A 1 97 ? -13.622 -1.664 -1.025 1.00 96.50 97 GLU A N 1
ATOM 746 C CA . GLU A 1 97 ? -14.722 -0.906 -1.624 1.00 96.50 97 GLU A CA 1
ATOM 747 C C . GLU A 1 97 ? -14.569 0.616 -1.443 1.00 96.50 97 GLU A C 1
ATOM 749 O O . GLU A 1 97 ? -13.860 1.114 -0.562 1.00 96.50 97 GLU A O 1
ATOM 754 N N . GLU A 1 98 ? -15.247 1.392 -2.292 1.00 95.56 98 GLU A N 1
ATOM 755 C CA . GLU A 1 98 ? -15.226 2.856 -2.230 1.00 95.56 98 GLU A CA 1
ATOM 756 C C . GLU A 1 98 ? -15.770 3.348 -0.873 1.00 95.56 98 GLU A C 1
ATOM 758 O O . GLU A 1 98 ? -16.911 3.077 -0.498 1.00 95.56 98 GLU A O 1
ATOM 763 N N . GLY A 1 99 ? -14.954 4.103 -0.132 1.00 94.31 99 GLY A N 1
ATOM 764 C CA . GLY A 1 99 ? -15.309 4.614 1.196 1.00 94.31 99 GLY A CA 1
ATOM 765 C C . GLY A 1 99 ? -15.072 3.636 2.354 1.00 94.31 99 GLY A C 1
ATOM 766 O O . GLY A 1 99 ? -15.324 3.999 3.507 1.00 94.31 99 GLY A O 1
ATOM 767 N N . GLU A 1 100 ? -14.556 2.433 2.092 1.00 94.94 100 GLU A N 1
ATOM 768 C CA . GLU A 1 100 ? -14.185 1.479 3.136 1.00 94.94 100 GLU A CA 1
ATOM 769 C C . GLU A 1 100 ? -12.898 1.907 3.865 1.00 94.94 100 GLU A C 1
ATOM 771 O O . GLU A 1 100 ? -11.895 2.287 3.263 1.00 94.94 100 GLU A O 1
ATOM 776 N N . LEU A 1 101 ? -12.902 1.806 5.197 1.00 94.25 101 LEU A N 1
ATOM 777 C CA . LEU A 1 101 ? -11.719 2.007 6.038 1.00 94.25 101 LEU A CA 1
ATOM 778 C C . LEU A 1 101 ? -11.384 0.729 6.811 1.00 94.25 101 LEU A C 1
ATOM 780 O O . LEU A 1 101 ? -11.689 0.610 8.002 1.00 94.25 101 LEU A O 1
ATOM 784 N N . ASP A 1 102 ? -10.694 -0.216 6.167 1.00 94.94 102 ASP A N 1
ATOM 785 C CA . ASP A 1 102 ? -10.292 -1.458 6.832 1.00 94.94 102 ASP A CA 1
ATOM 786 C C . ASP A 1 102 ? -8.930 -1.366 7.538 1.00 94.94 102 ASP A C 1
ATOM 788 O O . ASP A 1 102 ? -7.864 -1.775 7.060 1.00 94.94 102 ASP A O 1
ATOM 792 N N . LEU A 1 103 ? -8.968 -0.866 8.771 1.00 96.00 103 LEU A N 1
ATOM 793 C CA . LEU A 1 103 ? -7.777 -0.778 9.612 1.00 96.00 103 LEU A CA 1
ATOM 794 C C . LEU A 1 103 ? -7.232 -2.151 10.039 1.00 96.00 103 LEU A C 1
ATOM 796 O O . LEU A 1 103 ? -6.042 -2.248 10.358 1.00 96.00 103 LEU A O 1
ATOM 800 N N . LYS A 1 104 ? -8.071 -3.191 10.123 1.00 97.19 104 LYS A N 1
ATOM 801 C CA . LYS A 1 104 ? -7.669 -4.517 10.615 1.00 97.19 104 LYS A CA 1
ATOM 802 C C . LYS A 1 104 ? -6.917 -5.267 9.523 1.00 97.19 104 LYS A C 1
ATOM 804 O O . LYS A 1 104 ? -5.748 -5.598 9.737 1.00 97.19 104 LYS A O 1
ATOM 809 N N . ARG A 1 105 ? -7.534 -5.443 8.356 1.00 97.62 105 ARG A N 1
ATOM 810 C CA . ARG A 1 105 ? -6.911 -6.049 7.176 1.00 97.62 105 ARG A CA 1
ATOM 811 C C . ARG A 1 105 ? -5.714 -5.233 6.704 1.00 97.62 105 ARG A C 1
ATOM 813 O O . ARG A 1 105 ? -4.674 -5.804 6.389 1.00 97.62 105 ARG A O 1
ATOM 820 N N . GLY A 1 106 ? -5.760 -3.903 6.816 1.00 96.56 106 GLY A N 1
ATOM 821 C CA . GLY A 1 106 ? -4.603 -3.050 6.532 1.00 96.56 106 GLY A CA 1
ATOM 822 C C . GLY A 1 106 ? -3.379 -3.353 7.413 1.00 96.56 106 GLY A C 1
ATOM 823 O O . GLY A 1 106 ? -2.241 -3.294 6.941 1.00 96.56 106 GLY A O 1
ATOM 824 N N . ARG A 1 107 ? -3.575 -3.710 8.693 1.00 96.50 107 ARG A N 1
ATOM 825 C CA . ARG A 1 107 ? -2.477 -4.169 9.569 1.00 96.50 107 ARG A CA 1
ATOM 826 C C . ARG A 1 107 ? -1.998 -5.570 9.198 1.00 96.50 107 ARG A C 1
ATOM 828 O O . ARG A 1 107 ? -0.791 -5.807 9.217 1.00 96.50 107 ARG A O 1
ATOM 835 N N . GLU A 1 108 ? -2.916 -6.473 8.872 1.00 97.69 108 GLU A N 1
ATOM 836 C CA . GLU A 1 108 ? -2.607 -7.851 8.469 1.00 97.69 108 GLU A CA 1
ATOM 837 C C . GLU A 1 108 ? -1.795 -7.882 7.170 1.00 97.69 108 GLU A C 1
ATOM 839 O O . GLU A 1 108 ? -0.757 -8.542 7.112 1.00 97.69 108 GLU A O 1
ATOM 844 N N . PHE A 1 109 ? -2.180 -7.075 6.183 1.00 97.69 109 PHE A N 1
ATOM 845 C CA . PHE A 1 109 ? -1.449 -6.905 4.932 1.00 97.69 109 PHE A CA 1
ATOM 846 C C . PHE A 1 109 ? -0.023 -6.385 5.169 1.00 97.69 109 PHE A C 1
ATOM 848 O O . PHE A 1 109 ? 0.943 -7.022 4.747 1.00 97.69 109 PHE A O 1
ATOM 855 N N . ARG A 1 110 ? 0.146 -5.295 5.940 1.00 96.00 110 ARG A N 1
ATOM 856 C CA . ARG A 1 110 ? 1.483 -4.776 6.310 1.00 96.00 110 ARG A CA 1
ATOM 857 C C . ARG A 1 110 ? 2.338 -5.818 7.030 1.00 96.00 110 ARG A C 1
ATOM 859 O O . ARG A 1 110 ? 3.547 -5.901 6.812 1.00 96.00 110 ARG A O 1
ATOM 866 N N . PHE A 1 111 ? 1.725 -6.609 7.909 1.00 95.19 111 PHE A N 1
ATOM 867 C CA . PHE A 1 111 ? 2.415 -7.688 8.605 1.00 95.19 111 PHE A CA 1
ATOM 868 C C . PHE A 1 111 ? 2.865 -8.792 7.640 1.00 95.19 111 PHE A C 1
ATOM 870 O O . PHE A 1 111 ? 4.002 -9.249 7.762 1.00 95.19 111 PHE A O 1
ATOM 877 N N . CYS A 1 112 ? 2.005 -9.188 6.697 1.00 97.31 112 CYS A N 1
ATOM 878 C CA . CYS A 1 112 ? 2.299 -10.194 5.681 1.00 97.31 112 CYS A CA 1
ATOM 879 C C . CYS A 1 112 ? 3.495 -9.786 4.813 1.00 97.31 112 CYS A C 1
ATOM 881 O O . CYS A 1 112 ? 4.469 -10.533 4.756 1.00 97.31 112 CYS A O 1
ATOM 883 N N . VAL A 1 113 ? 3.485 -8.570 4.254 1.00 96.12 113 VAL A N 1
ATOM 884 C CA . VAL A 1 113 ? 4.570 -8.066 3.388 1.00 96.12 113 VAL A CA 1
ATOM 885 C C . VAL A 1 113 ? 5.913 -8.071 4.121 1.00 96.12 113 VAL A C 1
ATOM 887 O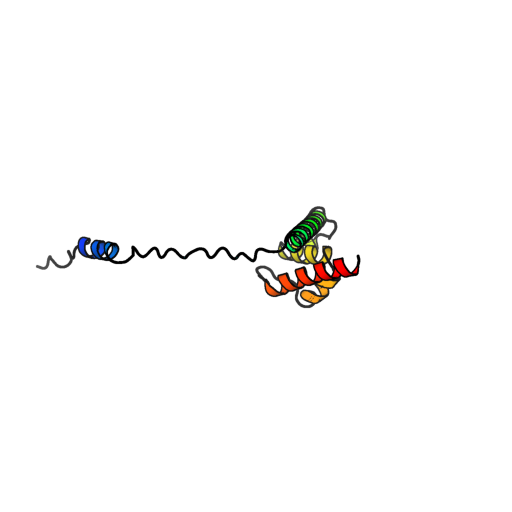 O . VAL A 1 113 ? 6.906 -8.599 3.636 1.00 96.12 113 VAL A O 1
ATOM 890 N N . ARG A 1 114 ? 5.946 -7.565 5.358 1.00 93.12 114 ARG A N 1
ATOM 891 C CA . ARG A 1 114 ? 7.173 -7.569 6.170 1.00 93.12 114 ARG A CA 1
ATOM 892 C C . ARG A 1 114 ? 7.659 -8.985 6.500 1.00 93.12 114 ARG A C 1
ATOM 894 O O . ARG A 1 114 ? 8.838 -9.185 6.786 1.00 93.12 114 ARG A O 1
ATOM 901 N N . LYS A 1 115 ? 6.749 -9.960 6.576 1.00 93.12 115 LYS A N 1
ATOM 902 C CA . LYS A 1 115 ? 7.098 -11.361 6.826 1.00 93.12 115 LYS A CA 1
ATOM 903 C C . LYS A 1 115 ? 7.671 -12.011 5.566 1.00 93.12 115 LYS A C 1
ATOM 905 O O . LYS A 1 115 ? 8.659 -12.724 5.708 1.00 93.12 115 LYS A O 1
ATOM 910 N N . SER A 1 116 ? 7.094 -11.765 4.387 1.00 89.62 116 SER A N 1
ATOM 911 C CA . SER A 1 116 ? 7.598 -12.323 3.125 1.00 89.62 116 SER A CA 1
ATOM 912 C C . SER A 1 116 ? 9.000 -11.802 2.802 1.00 89.62 116 SER A C 1
ATOM 914 O O . SER A 1 116 ? 9.888 -12.603 2.542 1.00 89.62 116 SER A O 1
ATOM 916 N N . GLU A 1 117 ? 9.258 -10.505 2.998 1.00 85.38 117 GLU A N 1
ATOM 917 C CA . GLU A 1 117 ? 10.594 -9.909 2.801 1.00 85.38 117 GLU A CA 1
ATOM 918 C C . GLU A 1 117 ? 11.689 -10.560 3.664 1.00 85.38 117 GLU A C 1
ATOM 920 O O . GLU A 1 117 ? 12.846 -10.632 3.268 1.00 85.38 117 GLU A O 1
ATOM 925 N N . LYS A 1 118 ? 11.342 -11.025 4.870 1.00 85.00 118 LYS A N 1
ATOM 926 C CA . LYS A 1 118 ? 12.290 -11.717 5.756 1.00 85.00 118 LYS A CA 1
ATOM 927 C C . LYS A 1 118 ? 12.544 -13.167 5.360 1.00 85.00 118 LYS A C 1
ATOM 929 O O . LYS A 1 118 ? 13.503 -13.740 5.850 1.00 85.00 118 LYS A O 1
ATOM 934 N N . ALA A 1 119 ? 11.636 -13.782 4.610 1.00 81.06 119 ALA A N 1
ATOM 935 C CA . ALA A 1 119 ? 11.782 -15.163 4.166 1.00 81.06 119 ALA A CA 1
ATOM 936 C C . ALA A 1 119 ? 12.632 -15.261 2.890 1.00 81.06 119 ALA A C 1
ATOM 938 O O . ALA A 1 119 ? 13.216 -16.306 2.627 1.00 81.06 119 ALA A O 1
ATOM 939 N N . GLU A 1 120 ? 12.694 -14.177 2.117 1.00 70.38 120 GLU A N 1
ATOM 940 C CA . GLU A 1 120 ? 13.439 -14.068 0.857 1.00 70.38 120 GLU A CA 1
ATOM 941 C C . GLU A 1 120 ? 14.906 -13.636 1.045 1.00 70.38 120 GLU A C 1
ATOM 943 O O . GLU A 1 120 ? 15.650 -13.578 0.067 1.00 70.38 120 GLU A O 1
ATOM 948 N N . ASN A 1 121 ? 15.321 -13.335 2.280 1.00 55.59 121 ASN A N 1
ATOM 949 C CA . ASN A 1 121 ? 16.612 -12.735 2.629 1.00 55.59 121 ASN A CA 1
ATOM 950 C C . ASN A 1 121 ? 17.329 -13.557 3.705 1.00 55.59 121 ASN A C 1
ATOM 952 O O . ASN A 1 121 ? 18.558 -13.749 3.584 1.00 55.59 121 ASN A O 1
#

Mean predicted aligned error: 13.06 Å

pLD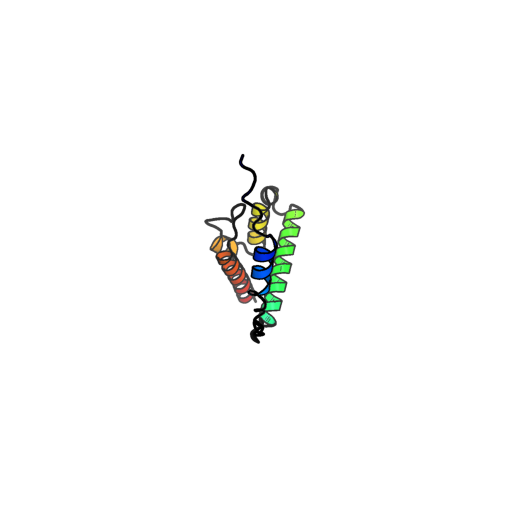DT: mean 83.27, std 18.18, range [43.91, 98.5]